Protein AF-A0A2E9Y4F2-F1 (afdb_monomer_lite)

Foldseek 3Di:
DDPPPPPPDDDPDPVRCVVCVVVVCVCQQQQQQDVVVVGHHNVVPDDPDD

Radius of gyration: 14.78 Å; chains: 1; bounding box: 38×34×30 Å

Sequence (50 aa):
MVPMKRSFLPYQSSNRRNANLQNWLRGYNLHRPHASLNNQPPVSRLKPSI

Structure (mmCIF, N/CA/C/O backbone):
data_AF-A0A2E9Y4F2-F1
#
_entry.id   AF-A0A2E9Y4F2-F1
#
loop_
_atom_site.group_PDB
_atom_site.id
_atom_site.type_symbol
_atom_site.label_atom_id
_atom_site.label_alt_id
_atom_site.label_comp_id
_atom_site.label_asym_id
_atom_site.label_entity_id
_atom_site.label_seq_id
_atom_site.pdbx_PDB_ins_code
_atom_site.Cartn_x
_atom_site.Cartn_y
_atom_site.Cartn_z
_atom_site.occupancy
_atom_site.B_iso_or_equiv
_atom_site.auth_seq_id
_atom_site.auth_comp_id
_atom_site.auth_asym_id
_atom_site.auth_atom_id
_atom_site.pdbx_PDB_model_num
ATOM 1 N N . MET A 1 1 ? -25.740 8.749 -1.836 1.00 37.03 1 MET A N 1
ATOM 2 C CA . MET A 1 1 ? -24.372 9.232 -2.127 1.00 37.03 1 MET A CA 1
ATOM 3 C C . MET A 1 1 ? -23.706 9.550 -0.791 1.00 37.03 1 MET A C 1
ATOM 5 O O . MET A 1 1 ? -23.981 10.593 -0.218 1.00 37.03 1 MET A O 1
ATOM 9 N N . VAL A 1 2 ? -22.962 8.610 -0.198 1.00 43.19 2 VAL A N 1
ATOM 10 C CA . VAL A 1 2 ? -22.319 8.843 1.109 1.00 43.19 2 VAL A CA 1
ATOM 11 C C . VAL A 1 2 ? -20.995 9.562 0.846 1.00 43.19 2 VAL A C 1
ATOM 13 O O . VAL A 1 2 ? -20.151 8.993 0.153 1.00 43.19 2 VAL A O 1
ATOM 16 N N . PRO A 1 3 ? -20.789 10.798 1.331 1.00 45.81 3 PRO A N 1
ATOM 17 C CA . PRO A 1 3 ? -19.534 11.492 1.109 1.00 45.81 3 PRO A CA 1
ATOM 18 C C . PRO A 1 3 ? -18.434 10.744 1.858 1.00 45.81 3 PRO A C 1
ATOM 20 O O . PRO A 1 3 ? -18.450 10.638 3.086 1.00 45.81 3 PRO A O 1
ATOM 23 N N . MET A 1 4 ? -17.464 10.220 1.112 1.00 54.59 4 MET A N 1
ATOM 24 C CA . MET A 1 4 ? -16.238 9.662 1.663 1.00 54.59 4 MET A CA 1
ATOM 25 C C . MET A 1 4 ? -15.412 10.841 2.200 1.00 54.59 4 MET A C 1
ATOM 27 O O . MET A 1 4 ? -14.525 11.360 1.526 1.00 54.59 4 MET A O 1
ATOM 31 N N . LYS A 1 5 ? -15.766 11.347 3.390 1.00 52.09 5 LYS A N 1
ATOM 32 C CA . LYS A 1 5 ? -14.979 12.359 4.101 1.00 52.09 5 LYS A CA 1
ATOM 33 C C . LYS A 1 5 ? -13.579 11.774 4.284 1.00 52.09 5 LYS A C 1
ATOM 35 O O . LYS A 1 5 ? -13.379 10.881 5.104 1.00 52.09 5 LYS A O 1
ATOM 40 N N . ARG A 1 6 ? -12.606 12.266 3.513 1.00 59.66 6 ARG A N 1
ATOM 41 C CA . ARG A 1 6 ? -11.188 12.116 3.847 1.00 59.66 6 ARG A CA 1
ATOM 42 C C . ARG A 1 6 ? -10.948 12.944 5.103 1.00 59.66 6 ARG A C 1
ATOM 44 O O . ARG A 1 6 ? -10.607 14.118 5.043 1.00 59.66 6 ARG A O 1
ATOM 51 N N . SER A 1 7 ? -11.221 12.341 6.250 1.00 59.78 7 SER A N 1
ATOM 52 C CA . SER A 1 7 ? -10.841 12.898 7.536 1.00 59.78 7 SER A CA 1
ATOM 53 C C . SER A 1 7 ? -9.327 12.754 7.658 1.00 59.78 7 SER A C 1
ATOM 55 O O . SER A 1 7 ? -8.823 11.637 7.687 1.00 59.78 7 SER A O 1
ATOM 57 N N . PHE A 1 8 ? -8.601 13.869 7.740 1.00 72.94 8 PHE A N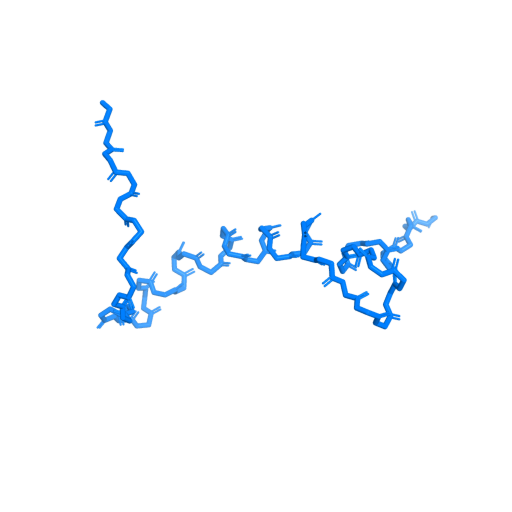 1
ATOM 58 C CA . PHE A 1 8 ? -7.170 13.885 8.088 1.00 72.94 8 PHE A CA 1
ATOM 59 C C . PHE A 1 8 ? -6.916 13.539 9.568 1.00 72.94 8 PHE A C 1
ATOM 61 O O . PHE A 1 8 ? -5.780 13.554 10.031 1.00 72.94 8 PHE A O 1
ATOM 68 N N . LEU A 1 9 ? -7.977 13.239 10.320 1.00 81.38 9 LEU A N 1
ATOM 69 C CA . LEU A 1 9 ? -7.900 12.843 11.716 1.00 81.38 9 LEU A CA 1
ATOM 70 C C . LEU A 1 9 ? -7.442 11.382 11.844 1.00 81.38 9 LEU A C 1
ATOM 72 O O . LEU A 1 9 ? -7.851 10.540 11.038 1.00 81.38 9 LEU A O 1
ATOM 76 N N . PRO A 1 10 ? -6.642 11.056 12.873 1.00 84.69 10 PRO A N 1
ATOM 77 C CA . PRO A 1 10 ? -6.257 9.680 13.149 1.00 84.69 10 PRO A CA 1
ATOM 78 C C . PRO A 1 10 ? -7.485 8.804 13.437 1.00 84.69 10 PRO A C 1
ATOM 80 O O . PRO A 1 10 ? -8.516 9.269 13.930 1.00 84.69 10 PRO A O 1
ATOM 83 N N . TYR A 1 11 ? -7.377 7.505 13.145 1.00 89.69 11 TYR A N 1
ATOM 84 C CA . TYR A 1 11 ? -8.427 6.548 13.492 1.00 89.69 11 TYR A CA 1
ATOM 85 C C . TYR A 1 11 ? -8.622 6.495 15.010 1.00 89.69 11 TYR A C 1
ATOM 87 O O . TYR A 1 11 ? -7.665 6.321 15.758 1.00 89.69 11 TYR A O 1
ATOM 95 N N . GLN A 1 12 ? -9.879 6.558 15.450 1.00 92.75 12 GLN A N 1
ATOM 96 C CA . GLN A 1 12 ? -10.251 6.544 16.871 1.00 92.75 12 GLN A CA 1
ATOM 97 C C . GLN A 1 12 ? -9.928 5.224 17.591 1.00 92.75 12 GLN A C 1
ATOM 99 O O . GLN A 1 12 ? -9.917 5.178 18.814 1.00 92.75 12 GLN A O 1
ATOM 104 N N . SER A 1 13 ? -9.705 4.135 16.851 1.00 94.19 13 SER A N 1
ATOM 105 C CA . SER A 1 13 ? -9.335 2.840 17.419 1.00 94.19 13 SER A CA 1
ATOM 106 C C . SER A 1 13 ? -8.528 1.997 16.436 1.00 94.19 13 SER A C 1
ATOM 108 O O . SER A 1 13 ? -8.599 2.174 15.213 1.00 94.19 13 SER A O 1
ATOM 110 N N . SER A 1 14 ? -7.799 1.024 16.978 1.00 94.50 14 SER A N 1
ATOM 111 C CA . SER A 1 14 ? -7.102 -0.017 16.218 1.00 94.50 14 SER A CA 1
ATOM 112 C C . SER A 1 14 ? -8.056 -0.806 15.317 1.00 94.50 14 SER A C 1
ATOM 114 O O . SER A 1 14 ? -7.720 -1.047 14.161 1.00 94.50 14 SER A O 1
ATOM 116 N N . ASN A 1 15 ? -9.271 -1.116 15.781 1.00 96.25 15 ASN A N 1
ATOM 117 C CA . ASN A 1 15 ? -10.284 -1.812 14.978 1.00 96.25 15 ASN A CA 1
ATOM 118 C C . ASN A 1 15 ? -10.689 -1.006 13.736 1.00 96.25 15 ASN A C 1
ATOM 120 O O . ASN A 1 15 ? -10.712 -1.547 12.631 1.00 96.25 15 ASN A O 1
ATOM 124 N N . ARG A 1 16 ? -10.937 0.306 13.881 1.00 93.44 16 ARG A N 1
ATOM 125 C CA . ARG A 1 16 ? -11.236 1.182 12.733 1.00 93.44 16 ARG A CA 1
ATOM 126 C C . ARG A 1 16 ? -10.055 1.281 11.772 1.00 93.44 16 ARG A C 1
ATOM 128 O O . ARG A 1 16 ? -10.263 1.233 10.562 1.00 93.44 16 ARG A O 1
ATOM 135 N N . ARG A 1 17 ? -8.827 1.388 12.285 1.00 93.81 17 ARG A N 1
ATOM 136 C CA . ARG A 1 17 ? -7.618 1.384 11.450 1.00 93.81 17 ARG A CA 1
ATOM 137 C C . ARG A 1 17 ? -7.500 0.080 10.660 1.00 93.81 17 ARG A C 1
ATOM 139 O O . ARG A 1 17 ? -7.312 0.128 9.450 1.00 93.81 17 ARG A O 1
ATOM 146 N N . ASN A 1 18 ? -7.659 -1.065 11.321 1.00 95.81 18 ASN A N 1
ATOM 147 C CA . ASN A 1 18 ? -7.549 -2.385 10.699 1.00 95.81 18 ASN A CA 1
ATOM 148 C C . ASN A 1 18 ? -8.627 -2.598 9.626 1.00 95.81 18 ASN A C 1
ATOM 150 O O . ASN A 1 18 ? -8.311 -3.069 8.538 1.00 95.81 18 ASN A O 1
ATOM 154 N N . ALA A 1 19 ? -9.865 -2.158 9.878 1.00 94.81 19 ALA A N 1
ATOM 155 C CA . ALA A 1 19 ? -10.946 -2.211 8.892 1.00 94.81 19 ALA A CA 1
ATOM 156 C C . ALA A 1 19 ? -10.642 -1.397 7.616 1.00 94.81 19 ALA A C 1
ATOM 158 O O . ALA A 1 19 ? -11.094 -1.751 6.531 1.00 94.81 19 ALA A O 1
ATOM 159 N N . ASN A 1 20 ? -9.853 -0.322 7.723 1.00 93.81 20 ASN A N 1
ATOM 160 C CA . ASN A 1 20 ? -9.462 0.508 6.579 1.00 93.81 20 ASN A CA 1
ATOM 161 C C . ASN A 1 20 ? -8.112 0.114 5.958 1.00 93.81 20 ASN A C 1
ATOM 163 O O . ASN A 1 20 ? -7.809 0.533 4.838 1.00 93.81 20 ASN A O 1
ATOM 167 N N . LEU A 1 21 ? -7.308 -0.696 6.654 1.00 94.69 21 LEU A N 1
ATOM 168 C CA . LEU A 1 21 ? -5.945 -1.043 6.255 1.00 94.69 21 LEU A CA 1
ATOM 169 C C . LEU A 1 21 ? -5.902 -1.702 4.875 1.00 94.69 21 LEU A C 1
ATOM 171 O O . LEU A 1 21 ? -5.069 -1.332 4.055 1.00 94.69 21 LEU A O 1
ATOM 175 N N . GLN A 1 22 ? -6.833 -2.613 4.585 1.00 95.31 22 GLN A N 1
ATOM 176 C CA . GLN A 1 22 ? -6.876 -3.312 3.296 1.00 95.31 22 GLN A CA 1
ATOM 177 C C . GLN A 1 22 ? -7.064 -2.359 2.108 1.00 95.31 22 GLN A C 1
ATOM 179 O O . GLN A 1 22 ? -6.383 -2.474 1.089 1.00 95.31 22 GLN A O 1
ATOM 184 N N . ASN A 1 23 ? -7.949 -1.369 2.243 1.00 94.06 23 ASN A N 1
ATOM 185 C CA . ASN A 1 23 ? -8.166 -0.377 1.190 1.00 94.06 23 ASN A CA 1
ATOM 186 C C . ASN A 1 23 ? -6.936 0.516 0.997 1.00 94.06 23 ASN A C 1
ATOM 188 O O . ASN A 1 23 ? -6.563 0.809 -0.140 1.00 94.06 23 ASN A O 1
ATOM 192 N N . TRP A 1 24 ? -6.286 0.914 2.095 1.00 93.94 24 TRP A N 1
ATOM 193 C CA . TRP A 1 24 ? -5.050 1.690 2.036 1.00 93.94 24 TRP A CA 1
ATOM 194 C C . TRP A 1 24 ? -3.912 0.899 1.376 1.00 93.94 24 TRP A C 1
ATOM 196 O O . TRP A 1 24 ? -3.277 1.417 0.460 1.00 93.94 24 TRP A O 1
ATOM 206 N N . LEU A 1 25 ? -3.710 -0.367 1.762 1.00 96.56 25 LEU A N 1
ATOM 207 C CA . LEU A 1 25 ? -2.695 -1.250 1.179 1.00 96.56 25 LEU A CA 1
ATOM 208 C C . LEU A 1 25 ? -2.916 -1.460 -0.318 1.00 96.56 25 LEU A C 1
ATOM 210 O O . LEU A 1 25 ? -1.965 -1.354 -1.087 1.00 96.56 25 LEU A O 1
ATOM 214 N N . ARG A 1 26 ? -4.162 -1.695 -0.754 1.00 96.56 26 ARG A N 1
ATOM 215 C CA . ARG A 1 26 ? -4.490 -1.816 -2.183 1.00 96.56 26 ARG A CA 1
ATOM 216 C C . ARG A 1 26 ? -4.109 -0.548 -2.945 1.00 96.56 26 ARG A C 1
ATOM 218 O O . ARG A 1 26 ? -3.454 -0.626 -3.978 1.00 96.56 26 ARG A O 1
ATOM 225 N N . GLY A 1 27 ? -4.485 0.620 -2.425 1.00 96.06 27 GLY A N 1
ATOM 226 C CA . GLY A 1 27 ? -4.134 1.902 -3.035 1.00 96.06 27 GLY A CA 1
ATOM 227 C C . GLY A 1 27 ? -2.622 2.110 -3.123 1.00 96.06 27 GLY A C 1
ATOM 228 O O . GLY A 1 27 ? -2.112 2.430 -4.195 1.00 96.06 27 GLY A O 1
ATOM 229 N N . TYR A 1 28 ? -1.917 1.876 -2.015 1.00 96.00 28 TYR A N 1
ATOM 230 C CA . TYR A 1 28 ? -0.469 2.028 -1.913 1.00 96.00 28 TYR A CA 1
ATOM 231 C C . TYR A 1 28 ? 0.270 1.093 -2.875 1.00 96.00 28 TYR A C 1
ATOM 233 O O . TYR A 1 28 ? 1.053 1.552 -3.704 1.00 96.00 28 TYR A O 1
ATOM 241 N N . ASN A 1 29 ? -0.030 -0.205 -2.821 1.00 96.62 29 ASN A N 1
ATOM 242 C CA . ASN A 1 29 ? 0.663 -1.215 -3.613 1.00 96.62 29 ASN A CA 1
ATOM 243 C C . ASN A 1 29 ? 0.436 -1.060 -5.117 1.00 96.62 29 ASN A C 1
ATOM 245 O O . ASN A 1 29 ? 1.338 -1.394 -5.879 1.00 96.62 29 ASN A O 1
ATOM 249 N N . LEU A 1 30 ? -0.735 -0.567 -5.540 1.00 96.25 30 LEU A N 1
ATOM 250 C CA . LEU A 1 30 ? -1.085 -0.450 -6.959 1.00 96.25 30 LEU A CA 1
ATOM 251 C C . LEU A 1 30 ? -0.718 0.899 -7.587 1.00 96.25 30 LEU A C 1
ATOM 253 O O . LEU A 1 30 ? -0.491 0.941 -8.788 1.00 96.25 30 LEU A O 1
ATOM 257 N N . HIS A 1 31 ? -0.658 1.991 -6.816 1.00 96.19 31 HIS A N 1
ATOM 258 C CA . HIS A 1 31 ? -0.546 3.337 -7.402 1.00 96.19 31 HIS A CA 1
ATOM 259 C C . HIS A 1 31 ? 0.627 4.167 -6.887 1.00 96.19 31 HIS A C 1
ATOM 261 O O . HIS A 1 31 ? 0.920 5.201 -7.481 1.00 96.19 31 HIS A O 1
ATOM 267 N N . ARG A 1 32 ? 1.269 3.807 -5.767 1.00 94.81 32 ARG A N 1
ATOM 268 C CA . ARG A 1 32 ? 2.277 4.688 -5.164 1.00 94.81 32 ARG A CA 1
ATOM 269 C C . ARG A 1 32 ? 3.588 4.631 -5.957 1.00 94.81 32 ARG A C 1
ATOM 271 O O . ARG A 1 32 ? 4.251 3.603 -5.882 1.00 94.81 32 ARG A O 1
ATOM 278 N N . PRO A 1 33 ? 4.026 5.707 -6.635 1.00 96.25 33 PRO A N 1
ATOM 279 C CA . PRO A 1 33 ? 5.322 5.692 -7.299 1.00 96.25 33 PRO A CA 1
ATOM 280 C C . PRO A 1 33 ? 6.443 5.623 -6.259 1.00 96.25 33 PRO A C 1
ATOM 282 O O . PRO A 1 33 ? 6.438 6.366 -5.272 1.00 96.25 33 PRO A O 1
ATOM 285 N N . HIS A 1 34 ? 7.410 4.736 -6.487 1.00 94.50 34 HIS A N 1
ATOM 286 C CA . HIS A 1 34 ? 8.618 4.628 -5.674 1.00 94.50 34 HIS A CA 1
ATO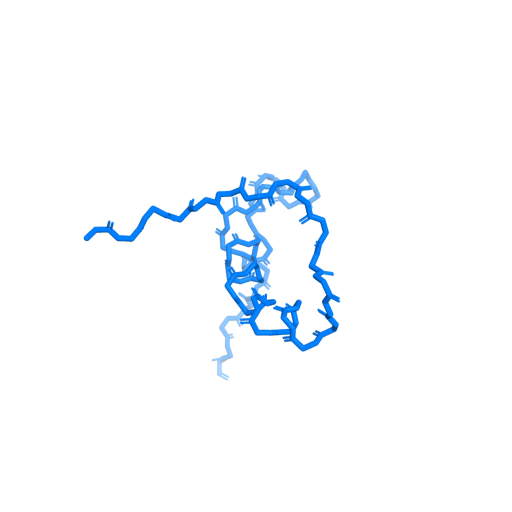M 287 C C . HIS A 1 34 ? 9.864 4.951 -6.492 1.00 94.50 34 HIS A C 1
ATOM 289 O O . HIS A 1 34 ? 10.126 4.307 -7.505 1.00 94.50 34 HIS A O 1
ATOM 295 N N . ALA A 1 35 ? 10.679 5.891 -6.006 1.00 94.12 35 ALA A N 1
ATOM 296 C CA . ALA A 1 35 ? 11.927 6.284 -6.663 1.00 94.12 35 ALA A CA 1
ATOM 297 C C . ALA A 1 35 ? 12.891 5.098 -6.849 1.00 94.12 35 ALA A C 1
ATOM 299 O O . ALA A 1 35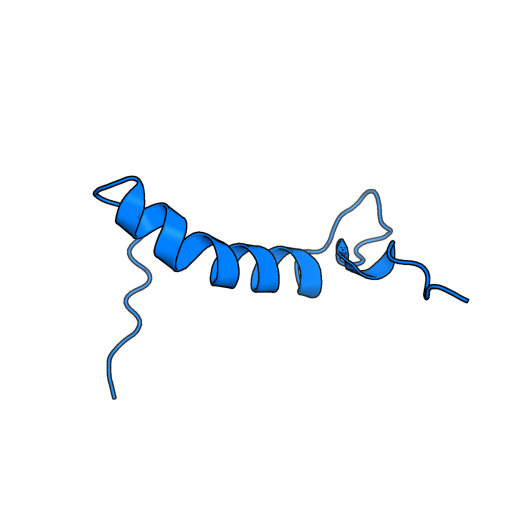 ? 13.465 4.928 -7.917 1.00 94.12 35 ALA A O 1
ATOM 300 N N . SER A 1 36 ? 12.990 4.214 -5.850 1.00 93.50 36 SER A N 1
ATOM 301 C CA . SER A 1 36 ? 13.803 2.990 -5.921 1.00 93.50 36 SER A CA 1
ATOM 302 C C . SER A 1 36 ? 13.274 1.936 -6.901 1.00 93.50 36 SER A C 1
ATOM 304 O O . SER A 1 36 ? 13.954 0.947 -7.153 1.00 9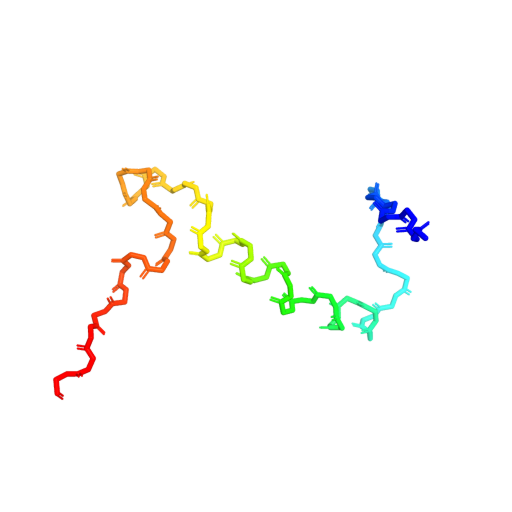3.50 36 SER A O 1
ATOM 306 N N . LEU A 1 37 ? 12.068 2.131 -7.441 1.00 93.75 37 LEU A N 1
ATOM 307 C CA . LEU A 1 37 ? 11.429 1.269 -8.434 1.00 93.75 37 LEU A CA 1
ATOM 308 C C . LEU A 1 37 ? 11.243 2.000 -9.769 1.00 93.75 37 LEU A C 1
ATOM 310 O O . LEU A 1 37 ? 10.308 1.693 -10.499 1.00 93.75 37 LEU A O 1
ATOM 314 N N . ASN A 1 38 ? 12.084 2.989 -10.090 1.00 95.31 38 ASN A N 1
ATOM 315 C CA . ASN A 1 38 ? 11.943 3.809 -11.302 1.00 95.31 38 ASN A CA 1
ATOM 316 C C . ASN A 1 38 ? 10.539 4.427 -11.429 1.00 95.31 38 ASN A C 1
ATOM 318 O O . ASN A 1 38 ? 9.930 4.418 -12.496 1.00 95.31 38 ASN A O 1
ATOM 322 N N . ASN A 1 39 ? 10.005 4.926 -10.312 1.00 95.81 39 ASN A N 1
ATOM 323 C CA . ASN A 1 39 ? 8.650 5.467 -10.176 1.00 95.81 39 ASN A CA 1
ATOM 324 C C . ASN A 1 39 ? 7.509 4.463 -10.409 1.00 95.81 39 ASN A C 1
ATOM 326 O O . ASN A 1 39 ? 6.352 4.871 -10.475 1.00 95.81 39 ASN A O 1
ATOM 330 N N . GLN A 1 40 ? 7.794 3.160 -10.454 1.00 96.56 40 GLN A N 1
ATOM 331 C CA . GLN A 1 40 ? 6.767 2.122 -10.521 1.00 96.56 40 GLN A CA 1
ATOM 332 C C . GLN A 1 40 ? 6.153 1.826 -9.142 1.00 96.56 40 GLN A C 1
ATOM 334 O O . GLN A 1 40 ? 6.800 2.045 -8.107 1.00 96.56 40 GLN A O 1
ATOM 339 N N . PRO A 1 41 ? 4.908 1.317 -9.103 1.00 96.88 41 PRO A N 1
ATOM 340 C CA . PRO A 1 41 ? 4.260 0.931 -7.859 1.00 96.88 41 PRO A CA 1
ATOM 341 C C . PRO A 1 41 ? 4.845 -0.360 -7.263 1.00 96.88 41 PRO A C 1
ATOM 343 O O . PRO A 1 41 ? 5.393 -1.180 -8.010 1.00 96.88 41 PRO A O 1
ATOM 346 N N . PRO A 1 42 ? 4.705 -0.592 -5.938 1.00 96.69 42 PRO A N 1
ATOM 347 C CA . PRO A 1 42 ? 5.267 -1.760 -5.253 1.00 96.69 42 PRO A CA 1
ATOM 348 C C . PRO A 1 42 ? 4.894 -3.108 -5.879 1.00 96.69 42 PRO A C 1
ATOM 350 O O . PRO A 1 42 ? 5.728 -4.014 -5.913 1.00 96.69 42 PRO A O 1
ATOM 353 N N . VAL A 1 43 ? 3.667 -3.233 -6.403 1.00 96.38 43 VAL A N 1
ATOM 354 C CA . VAL A 1 43 ? 3.166 -4.459 -7.049 1.00 96.38 43 VAL A CA 1
ATOM 355 C C . VAL A 1 43 ? 4.022 -4.898 -8.242 1.00 96.38 43 VAL A C 1
ATOM 357 O O . VAL A 1 43 ? 4.116 -6.089 -8.513 1.00 96.38 43 VAL A O 1
ATOM 360 N N . SER A 1 44 ? 4.722 -3.974 -8.903 1.00 95.00 44 SER A N 1
ATOM 361 C CA . SER A 1 44 ? 5.551 -4.254 -10.088 1.00 95.00 44 SER A CA 1
ATOM 362 C C . SER A 1 44 ? 6.734 -5.185 -9.802 1.00 95.00 44 SER A C 1
ATOM 364 O O . SER A 1 44 ? 7.376 -5.678 -10.722 1.00 95.00 44 SER A O 1
ATOM 366 N N . ARG A 1 45 ? 7.049 -5.422 -8.524 1.00 93.88 45 ARG A N 1
ATOM 367 C CA . ARG A 1 45 ? 8.086 -6.370 -8.097 1.00 93.88 45 ARG A CA 1
ATOM 368 C C . ARG A 1 45 ? 7.603 -7.816 -8.046 1.00 93.88 45 ARG A C 1
ATOM 370 O O . ARG A 1 45 ? 8.437 -8.714 -7.924 1.00 93.88 45 ARG A O 1
ATOM 377 N N . LEU A 1 46 ? 6.290 -8.042 -8.041 1.00 93.31 46 LEU A N 1
ATOM 378 C CA . LEU A 1 46 ? 5.738 -9.386 -7.964 1.00 93.31 46 LEU A CA 1
ATOM 379 C C . LEU A 1 46 ? 6.046 -10.110 -9.272 1.00 93.31 46 LEU A C 1
ATOM 381 O O . LEU A 1 46 ? 5.669 -9.659 -10.351 1.00 93.31 46 LEU A O 1
ATOM 385 N N . LYS A 1 47 ? 6.751 -11.234 -9.168 1.00 87.31 47 LYS A N 1
ATOM 386 C CA . LYS A 1 47 ? 6.926 -12.150 -10.292 1.00 87.31 47 LYS A CA 1
ATOM 387 C C . LYS A 1 47 ? 5.711 -13.077 -10.340 1.00 87.31 47 LYS A C 1
ATOM 389 O O . LYS A 1 47 ? 5.265 -13.504 -9.272 1.00 87.31 47 LYS A O 1
ATOM 394 N N . PRO A 1 48 ? 5.180 -13.404 -11.528 1.00 82.44 48 PRO A N 1
ATOM 395 C CA . PRO A 1 48 ? 4.206 -14.478 -11.641 1.00 82.44 48 PRO A CA 1
ATOM 396 C C 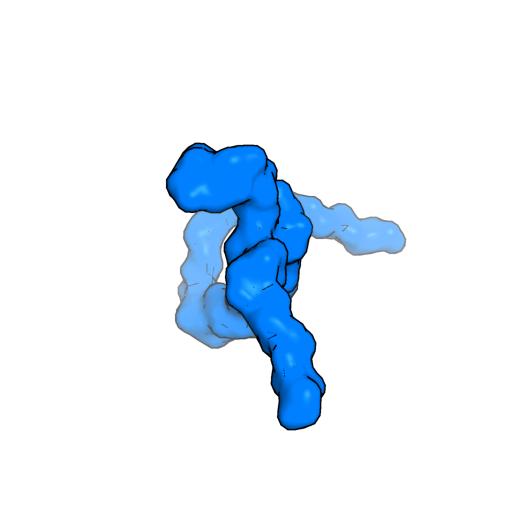. PRO A 1 48 ? 4.822 -15.758 -11.073 1.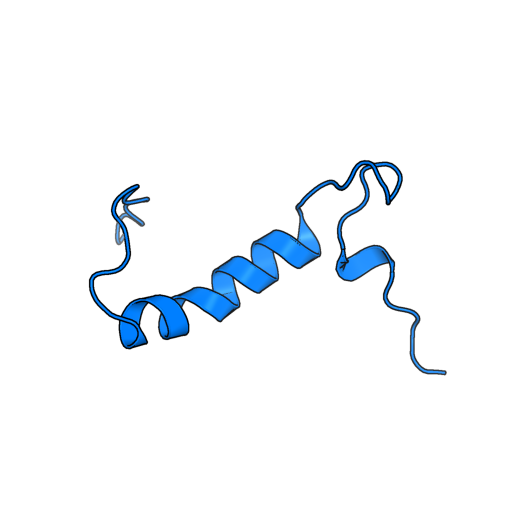00 82.44 48 PRO A C 1
ATOM 398 O O . PRO A 1 48 ? 5.987 -16.052 -11.355 1.00 82.44 48 PRO A O 1
ATOM 401 N N . SER A 1 49 ? 4.064 -16.494 -10.261 1.00 82.50 49 SER A N 1
ATOM 402 C CA . SER A 1 49 ? 4.449 -17.864 -9.933 1.00 82.50 49 SER A CA 1
ATOM 403 C C . SER A 1 49 ? 4.258 -18.687 -11.199 1.00 82.50 49 SER A C 1
ATOM 405 O O . SER A 1 49 ? 3.142 -18.754 -11.712 1.00 82.50 49 SER A O 1
ATOM 407 N N . ILE A 1 50 ? 5.362 -19.216 -11.719 1.00 70.00 50 ILE A N 1
ATOM 408 C CA . ILE A 1 50 ? 5.381 -20.218 -12.789 1.00 70.00 50 ILE A CA 1
ATOM 409 C C . ILE A 1 50 ? 4.939 -21.554 -12.192 1.00 70.00 50 ILE A C 1
ATOM 411 O O . ILE A 1 50 ? 5.276 -21.787 -11.006 1.00 70.00 50 ILE A O 1
#

pLDDT: mean 86.63, std 15.99, range [37.03, 96.88]

Secondary structure (DSSP, 8-state):
--------SPPSSHHHHHHHHHHHHHHHHHH--BGGGTTB-GGGGPPPP-